Protein AF-A0A9R0P1E0-F1 (afdb_monomer_lite)

Sequence (174 aa):
MQRIEQGMGRGVRDSDDHCAVLLVGSKLAMATRDPDWKKLFSPATRAQLDLSNQVAVQLKGQGLDAVRSALTACLDRDPNWVERSRRALAEIRYLDAGTIRPEAIAIRAAFDLASAGQYSAAADEIQRAINGIEDTLLRTEGQLPAPRHPPSSPSSSKASPSRRTERCSSRWSE

Foldseek 3Di:
DVVVVVVVVVQDDDPPGFADDDQDDDVSVCLLVDPVSLVPDDLLVSLVSVVVVVLVVVCPPVDDVSVVVVRCCRVVVPVVVVVVSCVSRVPDDDDPDPPDDVLNVLQVVLVVCVVVVNNVVSLVSNLVSLVPDPPPVSSVVSDDDDDDDDDDDDDDDDDDDDDDDDDDDDDDDD

pLDDT: mean 77.01, std 20.25, range [30.83, 97.0]

Secondary structure (DSSP, 8-state):
-HHHHHHHTTS--STT--------SHHHHHHTT-HHHHTTS-HHHHHHHHHHHHHHHHTTTSHHHHHHHHHHHHHTT-HHHHHHHHHHHHT----SS----HHHHHHHHHHHHHHTT-HHHHHHHHHHHHHT---HHHHHHH-PPPP-PPPPPPP-------------------

Structure (mmCIF, N/CA/C/O backbone):
data_AF-A0A9R0P1E0-F1
#
_entry.id   AF-A0A9R0P1E0-F1
#
loop_
_atom_site.group_PDB
_atom_site.id
_atom_site.type_symbol
_atom_site.label_atom_id
_atom_site.label_alt_id
_atom_site.label_comp_id
_atom_site.label_asym_id
_atom_site.label_entity_id
_atom_site.label_seq_id
_atom_site.pdbx_PDB_ins_code
_atom_site.Cartn_x
_atom_site.Cartn_y
_atom_site.Cartn_z
_atom_site.occupancy
_atom_site.B_iso_or_equiv
_atom_site.auth_seq_id
_atom_site.auth_comp_id
_atom_site.auth_asym_id
_atom_site.auth_atom_id
_atom_site.pdbx_PDB_model_num
ATOM 1 N N . MET A 1 1 ? 8.661 4.610 -2.299 1.00 65.75 1 MET A N 1
ATOM 2 C CA . MET A 1 1 ? 7.332 3.963 -2.276 1.00 65.75 1 MET A CA 1
ATOM 3 C C . MET A 1 1 ? 7.372 2.452 -2.336 1.00 65.75 1 MET A C 1
ATOM 5 O O . MET A 1 1 ? 6.789 1.847 -1.449 1.00 65.75 1 MET A O 1
ATOM 9 N N . GLN A 1 2 ? 8.129 1.842 -3.253 1.00 75.44 2 GLN A N 1
ATOM 10 C CA . GLN A 1 2 ? 8.214 0.376 -3.363 1.00 75.44 2 GLN A CA 1
ATOM 11 C C . GLN A 1 2 ? 8.475 -0.369 -2.037 1.00 75.44 2 GLN A C 1
ATOM 13 O O . GLN A 1 2 ? 7.919 -1.435 -1.830 1.00 75.44 2 GLN A O 1
ATOM 18 N N . ARG A 1 3 ? 9.244 0.201 -1.095 1.00 82.94 3 ARG A N 1
ATOM 19 C CA . ARG A 1 3 ? 9.473 -0.407 0.232 1.00 82.94 3 ARG A CA 1
ATOM 20 C C . ARG A 1 3 ? 8.204 -0.579 1.081 1.00 82.94 3 ARG A C 1
ATOM 22 O O . ARG A 1 3 ? 8.129 -1.540 1.833 1.00 82.94 3 ARG A O 1
ATOM 29 N N . ILE A 1 4 ? 7.232 0.333 0.981 1.00 83.75 4 ILE A N 1
ATOM 30 C CA . ILE A 1 4 ? 5.971 0.240 1.736 1.00 83.75 4 ILE A CA 1
ATOM 31 C C . ILE A 1 4 ? 5.129 -0.907 1.173 1.00 83.75 4 ILE A C 1
ATOM 33 O O . ILE A 1 4 ? 4.713 -1.768 1.936 1.00 83.75 4 ILE A O 1
ATOM 37 N N . GLU A 1 5 ? 4.961 -0.982 -0.150 1.00 85.69 5 GLU A N 1
ATOM 38 C CA . GLU A 1 5 ? 4.219 -2.082 -0.790 1.00 85.69 5 GLU A CA 1
ATOM 39 C C . GLU A 1 5 ? 4.904 -3.434 -0.595 1.00 85.69 5 GLU A C 1
ATOM 41 O O . GLU A 1 5 ? 4.248 -4.423 -0.286 1.00 85.69 5 GLU A O 1
ATOM 46 N N . GLN A 1 6 ? 6.235 -3.477 -0.695 1.00 87.38 6 GLN A N 1
ATOM 47 C CA . GLN A 1 6 ? 7.004 -4.683 -0.388 1.00 87.38 6 GLN A CA 1
ATOM 48 C C . GLN A 1 6 ? 6.825 -5.107 1.071 1.00 87.38 6 GLN A C 1
ATOM 50 O O . GLN A 1 6 ? 6.722 -6.299 1.341 1.00 87.38 6 GLN A O 1
ATOM 55 N N . GLY A 1 7 ? 6.780 -4.149 2.004 1.00 86.75 7 GLY A N 1
ATOM 56 C CA . GLY A 1 7 ? 6.485 -4.404 3.412 1.00 86.75 7 GLY A CA 1
ATOM 57 C C . GLY A 1 7 ? 5.076 -4.960 3.615 1.00 86.75 7 GLY A C 1
ATOM 58 O O . GLY A 1 7 ? 4.919 -5.969 4.296 1.00 86.75 7 GLY A O 1
ATOM 59 N N . MET A 1 8 ? 4.070 -4.362 2.968 1.00 85.75 8 MET A N 1
ATOM 60 C CA . MET A 1 8 ? 2.685 -4.852 2.981 1.00 85.75 8 MET A CA 1
ATOM 61 C C . MET A 1 8 ? 2.588 -6.287 2.445 1.00 85.75 8 MET A C 1
ATOM 63 O O . MET A 1 8 ? 1.948 -7.130 3.067 1.00 85.75 8 MET A O 1
ATOM 67 N N . GLY A 1 9 ? 3.305 -6.601 1.362 1.00 83.56 9 GLY A N 1
ATOM 68 C CA . GLY A 1 9 ? 3.366 -7.944 0.777 1.00 83.56 9 GLY A CA 1
ATOM 69 C C . GLY A 1 9 ? 4.045 -9.008 1.650 1.00 83.56 9 GLY A C 1
ATOM 70 O O . GLY A 1 9 ? 4.050 -10.177 1.284 1.00 83.56 9 GLY A O 1
ATOM 71 N N . ARG A 1 10 ? 4.629 -8.647 2.803 1.00 86.06 10 ARG A N 1
ATOM 72 C CA . ARG A 1 10 ? 5.111 -9.630 3.794 1.00 86.06 10 ARG A CA 1
ATOM 73 C C . ARG A 1 10 ? 4.021 -10.100 4.756 1.00 86.06 10 ARG A C 1
ATOM 75 O O . ARG A 1 10 ? 4.218 -11.127 5.404 1.00 86.06 10 ARG A O 1
ATOM 82 N N . GLY A 1 11 ? 2.927 -9.346 4.874 1.00 82.62 11 GLY A N 1
ATOM 83 C CA . GLY A 1 11 ? 1.848 -9.605 5.829 1.00 82.62 11 GLY A CA 1
ATOM 84 C C . GLY A 1 11 ? 0.745 -10.536 5.321 1.00 82.62 11 GLY A C 1
ATOM 85 O O . GLY A 1 11 ? -0.020 -11.036 6.134 1.00 82.62 11 GLY A O 1
ATOM 86 N N . VAL A 1 12 ? 0.679 -10.789 4.011 1.00 82.00 12 VAL A N 1
ATOM 87 C CA . VAL A 1 12 ? -0.330 -11.643 3.359 1.00 82.00 12 VAL A CA 1
ATOM 88 C C . VAL A 1 12 ? 0.407 -12.695 2.534 1.00 82.00 12 VAL A C 1
ATOM 90 O O . VAL A 1 12 ? 1.244 -12.329 1.706 1.00 82.00 12 VAL A O 1
ATOM 93 N N . ARG A 1 13 ? 0.161 -13.986 2.786 1.00 81.88 13 ARG A N 1
ATOM 94 C CA . ARG A 1 13 ? 0.840 -15.107 2.106 1.00 81.88 13 ARG A CA 1
ATOM 95 C C . ARG A 1 13 ? -0.118 -15.980 1.303 1.00 81.88 13 ARG A C 1
ATOM 97 O O . ARG A 1 13 ? 0.326 -16.590 0.336 1.00 81.88 13 ARG A O 1
ATOM 104 N N . ASP A 1 14 ? -1.390 -15.997 1.677 1.00 81.69 14 ASP A N 1
ATOM 105 C CA . ASP A 1 14 ? -2.471 -16.681 0.972 1.00 81.69 14 ASP A CA 1
ATOM 106 C C . ASP A 1 14 ? -3.681 -15.754 0.752 1.00 81.69 14 ASP A C 1
ATOM 108 O O . ASP A 1 14 ? -3.772 -14.677 1.343 1.00 81.69 14 ASP A O 1
ATOM 112 N N . SER A 1 15 ? -4.627 -16.151 -0.103 1.00 75.25 15 SER A N 1
ATOM 113 C CA . SER A 1 15 ? -5.819 -15.355 -0.426 1.00 75.25 15 SER A CA 1
ATOM 114 C C . SER A 1 15 ? -6.759 -15.132 0.759 1.00 75.25 15 SER A C 1
ATOM 116 O O . SER A 1 15 ? -7.536 -14.177 0.744 1.00 75.25 15 SER A O 1
ATOM 118 N N . ASP A 1 16 ? -6.690 -16.001 1.769 1.00 82.19 16 ASP A N 1
ATOM 119 C CA . ASP A 1 16 ? -7.462 -15.884 3.008 1.00 82.19 16 ASP A CA 1
ATOM 120 C C . ASP A 1 16 ? -6.700 -15.188 4.143 1.00 82.19 16 ASP A C 1
ATOM 122 O O . ASP A 1 16 ? -7.297 -14.913 5.187 1.00 82.19 16 ASP A O 1
ATOM 126 N N . ASP A 1 17 ? -5.420 -14.856 3.942 1.00 87.12 17 ASP A N 1
ATOM 127 C CA . ASP A 1 17 ? -4.640 -14.124 4.933 1.00 87.12 17 ASP A CA 1
ATOM 128 C C . ASP A 1 17 ? -5.033 -12.645 4.967 1.00 87.12 17 ASP A C 1
ATOM 130 O O . ASP A 1 17 ? -5.211 -11.972 3.947 1.00 87.12 17 ASP A O 1
ATOM 134 N N . HIS A 1 18 ? -5.068 -12.091 6.173 1.00 89.44 18 HIS A N 1
ATOM 135 C CA . HIS A 1 18 ? -5.288 -10.673 6.410 1.00 89.44 18 HIS A CA 1
ATOM 136 C C . HIS A 1 18 ? -4.327 -10.165 7.478 1.00 89.44 18 HIS A C 1
ATOM 138 O O . HIS A 1 18 ? -3.969 -10.858 8.429 1.00 89.44 18 HIS A O 1
ATOM 144 N N . CYS A 1 19 ? -3.898 -8.917 7.324 1.00 91.38 19 CYS A N 1
ATOM 145 C CA . CYS A 1 19 ? -3.016 -8.266 8.279 1.00 91.38 19 CYS A CA 1
ATOM 146 C C . CYS A 1 19 ? -3.396 -6.795 8.429 1.00 91.38 19 CYS A C 1
ATOM 148 O O . CYS A 1 19 ? -3.926 -6.173 7.506 1.00 91.38 19 CYS A O 1
ATOM 150 N N . ALA A 1 20 ? -3.089 -6.225 9.591 1.00 91.12 20 ALA A N 1
ATOM 151 C CA . ALA A 1 20 ? -3.151 -4.790 9.801 1.00 91.12 20 ALA A CA 1
ATOM 152 C C . ALA A 1 20 ? -1.735 -4.206 9.759 1.00 91.12 20 ALA A C 1
ATOM 154 O O . ALA A 1 20 ? -0.839 -4.672 10.462 1.00 91.12 20 ALA A O 1
ATOM 155 N N . VAL A 1 21 ? -1.538 -3.164 8.951 1.00 89.88 21 VAL A N 1
ATOM 156 C CA . VAL A 1 21 ? -0.257 -2.457 8.836 1.00 89.88 21 VAL A CA 1
ATOM 157 C C . VAL A 1 21 ? -0.392 -1.083 9.473 1.00 89.88 21 VAL A C 1
ATOM 159 O O . VAL A 1 21 ? -1.203 -0.265 9.043 1.00 89.88 21 VAL A O 1
ATOM 162 N N . LEU A 1 22 ? 0.426 -0.814 10.491 1.00 90.00 22 LEU A N 1
ATOM 163 C CA . LEU A 1 22 ? 0.447 0.477 11.170 1.00 90.00 22 LEU A CA 1
ATOM 164 C C . LEU A 1 22 ? 1.606 1.330 10.647 1.00 90.00 22 LEU A C 1
ATOM 166 O O . LEU A 1 22 ? 2.777 1.018 10.861 1.00 90.00 22 LEU A O 1
ATOM 170 N N . LEU A 1 23 ? 1.280 2.426 9.966 1.00 88.12 23 LEU A N 1
ATOM 171 C CA . LEU A 1 23 ? 2.266 3.393 9.486 1.00 88.12 23 LEU A CA 1
ATOM 172 C C . LEU A 1 23 ? 2.449 4.491 10.536 1.00 88.12 23 LEU A C 1
ATOM 174 O O . LEU A 1 23 ? 1.637 5.408 10.643 1.00 88.12 23 LEU A O 1
ATOM 178 N N . VAL A 1 24 ? 3.516 4.388 11.330 1.00 87.06 24 VAL A N 1
ATOM 179 C CA . VAL A 1 24 ? 3.790 5.308 12.443 1.00 87.06 24 VAL A CA 1
ATOM 180 C C . VAL A 1 24 ? 4.940 6.247 12.091 1.00 87.06 24 VAL A C 1
ATOM 182 O O . VAL A 1 24 ? 6.017 5.811 11.694 1.00 87.06 24 VAL A O 1
ATOM 185 N N . GLY A 1 25 ? 4.719 7.550 12.267 1.00 86.00 25 GLY A N 1
ATOM 186 C CA . GLY A 1 25 ? 5.723 8.594 12.053 1.00 86.00 25 GLY A CA 1
ATOM 187 C C . GLY A 1 25 ? 5.291 9.640 11.026 1.00 86.00 25 GLY A C 1
ATOM 188 O O . GLY A 1 25 ? 4.611 9.342 10.045 1.00 86.00 25 GLY A O 1
ATOM 189 N N . SER A 1 26 ? 5.713 10.887 11.244 1.00 83.12 26 SER A N 1
ATOM 190 C CA . SER A 1 26 ? 5.288 12.051 10.451 1.00 83.12 26 SER A CA 1
ATOM 191 C C . SER A 1 26 ? 5.620 11.921 8.962 1.00 83.12 26 SER A C 1
ATOM 193 O O . SER A 1 26 ? 4.766 12.181 8.120 1.00 83.12 26 SER A O 1
ATOM 195 N N . LYS A 1 27 ? 6.825 11.444 8.628 1.00 83.62 27 LYS A N 1
ATOM 196 C CA . LYS A 1 27 ? 7.261 11.248 7.234 1.00 83.62 27 LYS A CA 1
ATOM 197 C C . LYS A 1 27 ? 6.398 10.225 6.487 1.00 83.62 27 LYS A C 1
ATOM 199 O O . LYS A 1 27 ? 6.021 10.468 5.346 1.00 83.62 27 LYS A O 1
ATOM 204 N N . LEU A 1 28 ? 6.063 9.104 7.130 1.00 81.31 28 LEU A N 1
ATOM 205 C CA . LEU A 1 28 ? 5.219 8.062 6.533 1.00 81.31 28 LEU A CA 1
ATOM 206 C C . LEU A 1 28 ? 3.774 8.543 6.379 1.00 81.31 28 LEU A C 1
ATOM 208 O O . LEU A 1 28 ? 3.182 8.369 5.318 1.00 81.31 28 LEU A O 1
ATOM 212 N N . ALA A 1 29 ? 3.241 9.220 7.398 1.00 78.62 29 ALA A N 1
ATOM 213 C CA . ALA A 1 29 ? 1.901 9.791 7.345 1.00 78.62 29 ALA A CA 1
ATOM 214 C C . ALA A 1 29 ? 1.759 10.819 6.208 1.00 78.62 29 ALA A C 1
ATOM 216 O O . ALA A 1 29 ? 0.777 10.786 5.465 1.00 78.62 29 ALA A O 1
ATOM 217 N N . MET A 1 30 ? 2.756 11.691 6.021 1.00 78.19 30 MET A N 1
ATOM 218 C CA . MET A 1 30 ? 2.780 12.639 4.901 1.00 78.19 30 MET A CA 1
ATOM 219 C C . MET A 1 30 ? 2.835 11.926 3.549 1.00 78.19 30 MET A C 1
ATOM 221 O O . MET A 1 30 ? 2.027 12.228 2.674 1.00 78.19 30 MET A O 1
ATOM 225 N N . ALA A 1 31 ? 3.710 10.929 3.405 1.00 76.56 31 ALA A N 1
ATOM 226 C CA . ALA A 1 31 ? 3.862 10.158 2.172 1.00 76.56 31 ALA A CA 1
ATOM 227 C C . ALA A 1 31 ? 2.559 9.458 1.730 1.00 76.56 31 ALA A C 1
ATOM 229 O O . ALA A 1 31 ? 2.326 9.272 0.540 1.00 76.56 31 ALA A O 1
ATOM 230 N N . THR A 1 32 ? 1.688 9.094 2.677 1.00 77.94 32 THR A N 1
ATOM 231 C CA . THR A 1 32 ? 0.371 8.502 2.376 1.00 77.94 32 THR A CA 1
ATOM 232 C C . THR A 1 32 ? -0.733 9.511 2.062 1.00 77.94 32 THR A C 1
ATOM 234 O O . THR A 1 32 ? -1.805 9.113 1.609 1.00 77.94 32 THR A O 1
ATOM 237 N N . ARG A 1 33 ? -0.511 10.808 2.300 1.00 76.25 33 ARG A N 1
ATOM 238 C CA . ARG A 1 33 ? -1.505 11.872 2.071 1.00 76.25 33 ARG A CA 1
ATOM 239 C C . ARG A 1 33 ? -1.175 12.773 0.896 1.00 76.25 33 ARG A C 1
ATOM 241 O O . ARG A 1 33 ? -2.097 13.331 0.308 1.00 76.25 33 ARG A O 1
ATOM 248 N N . ASP A 1 34 ? 0.101 12.910 0.572 1.00 83.88 34 ASP A N 1
ATOM 249 C CA . ASP A 1 34 ? 0.546 13.734 -0.538 1.00 83.88 34 ASP A CA 1
ATOM 250 C C . ASP A 1 34 ? 0.078 13.129 -1.886 1.00 83.88 34 ASP A C 1
ATOM 252 O O . ASP A 1 34 ? 0.350 11.952 -2.156 1.00 83.88 34 ASP A O 1
ATOM 256 N N . PRO A 1 35 ? -0.653 13.891 -2.725 1.00 82.56 35 PRO A N 1
ATOM 257 C CA . PRO A 1 35 ? -1.177 13.408 -4.000 1.00 82.56 35 PRO A CA 1
ATOM 258 C C . PRO A 1 35 ? -0.104 12.917 -4.972 1.00 82.56 35 PRO A C 1
ATOM 260 O O . PRO A 1 35 ? -0.347 11.957 -5.704 1.00 82.56 35 PRO A O 1
ATOM 263 N N . ASP A 1 36 ? 1.071 13.545 -4.991 1.00 84.06 36 ASP A N 1
ATOM 264 C CA . ASP A 1 36 ? 2.136 13.190 -5.929 1.00 84.06 36 ASP A CA 1
ATOM 265 C C . ASP A 1 36 ? 2.799 11.880 -5.524 1.00 84.06 36 ASP A C 1
ATOM 267 O O . ASP A 1 36 ? 3.044 11.004 -6.353 1.00 84.06 36 ASP A O 1
ATOM 271 N N . TRP A 1 37 ? 2.959 11.681 -4.221 1.00 82.88 37 TRP A N 1
ATOM 272 C CA . TRP A 1 37 ? 3.428 10.424 -3.659 1.00 82.88 37 TRP A CA 1
ATOM 273 C C . TRP A 1 37 ? 2.401 9.299 -3.793 1.00 82.88 37 TRP A C 1
ATOM 275 O O . TRP A 1 37 ? 2.772 8.155 -4.065 1.00 82.88 37 TRP A O 1
ATOM 285 N N . LYS A 1 38 ? 1.107 9.611 -3.660 1.00 83.62 38 LYS A N 1
ATOM 286 C CA . LYS A 1 38 ? 0.023 8.640 -3.841 1.00 83.62 38 LYS A CA 1
ATOM 287 C C . LYS A 1 38 ? 0.012 8.021 -5.234 1.00 83.62 38 LYS A C 1
ATOM 289 O O . LYS A 1 38 ? -0.202 6.817 -5.343 1.00 83.62 38 LYS A O 1
ATOM 294 N N . LYS A 1 39 ? 0.287 8.804 -6.284 1.00 84.81 39 LYS A N 1
ATOM 295 C CA . LYS A 1 39 ? 0.341 8.324 -7.682 1.00 84.81 39 LYS A CA 1
ATOM 296 C C . LYS A 1 39 ? 1.383 7.218 -7.901 1.00 84.81 39 LYS A C 1
ATOM 298 O O . LYS A 1 39 ? 1.224 6.426 -8.824 1.00 84.81 39 LYS A O 1
ATOM 303 N N . LEU A 1 40 ? 2.405 7.137 -7.046 1.00 85.56 40 LEU A N 1
ATOM 304 C CA . LEU A 1 40 ? 3.495 6.161 -7.147 1.00 85.56 40 LEU A CA 1
ATOM 305 C C . LEU A 1 40 ? 3.146 4.767 -6.603 1.00 85.56 40 LEU A C 1
ATOM 307 O O . LEU A 1 40 ? 3.911 3.829 -6.818 1.00 85.56 40 LEU A O 1
ATOM 311 N N . PHE A 1 41 ? 2.044 4.623 -5.864 1.00 87.50 41 PHE A N 1
ATOM 312 C CA . PHE A 1 41 ? 1.567 3.323 -5.386 1.00 87.50 41 PHE A CA 1
ATOM 313 C C . PHE A 1 41 ? 0.751 2.604 -6.455 1.00 87.50 41 PHE A C 1
ATOM 315 O O . PHE A 1 41 ? 0.150 3.251 -7.313 1.00 87.50 41 PHE A O 1
ATOM 322 N N . SER A 1 42 ? 0.656 1.278 -6.371 1.00 87.38 42 SER A N 1
ATOM 323 C CA . SER A 1 42 ? -0.260 0.500 -7.204 1.00 87.38 42 SER A CA 1
ATOM 324 C C . SER A 1 42 ? -1.724 0.928 -6.998 1.00 87.38 42 SER A C 1
ATOM 326 O O . SER A 1 42 ? -2.080 1.436 -5.928 1.00 87.38 42 SER A O 1
ATOM 328 N N . PRO A 1 43 ? -2.607 0.716 -7.994 1.00 88.81 43 PRO A N 1
ATOM 329 C CA . PRO A 1 43 ? -4.033 1.015 -7.860 1.00 88.81 43 PRO A CA 1
ATOM 330 C C . PRO A 1 43 ? -4.671 0.412 -6.600 1.00 88.81 43 PRO A C 1
ATOM 332 O O . PRO A 1 43 ? -5.382 1.119 -5.887 1.00 88.81 43 PRO A O 1
ATOM 335 N N . ALA A 1 44 ? -4.341 -0.848 -6.290 1.00 88.44 44 ALA A N 1
ATOM 336 C CA . ALA A 1 44 ? -4.771 -1.556 -5.084 1.00 88.44 44 ALA A CA 1
ATOM 337 C C . ALA A 1 44 ? -4.356 -0.835 -3.801 1.00 88.44 44 ALA A C 1
ATOM 339 O O . ALA A 1 44 ? -5.204 -0.472 -2.985 1.00 88.44 44 ALA A O 1
ATOM 340 N N . THR A 1 45 ? -3.059 -0.567 -3.646 1.00 89.31 45 THR A N 1
ATOM 341 C CA . THR A 1 45 ? -2.535 0.102 -2.453 1.00 89.31 45 THR A CA 1
ATOM 342 C C . THR A 1 45 ? -3.127 1.500 -2.287 1.00 89.31 45 THR A C 1
ATOM 344 O O . THR A 1 45 ? -3.441 1.894 -1.167 1.00 89.31 45 THR A O 1
ATOM 347 N N . ARG A 1 46 ? -3.341 2.253 -3.377 1.00 90.44 46 ARG A N 1
ATOM 348 C CA . ARG A 1 46 ? -3.986 3.577 -3.304 1.00 90.44 46 ARG A CA 1
ATOM 349 C C . ARG A 1 46 ? -5.386 3.492 -2.702 1.00 90.44 46 ARG A C 1
ATOM 351 O O . ARG A 1 46 ? -5.667 4.211 -1.748 1.00 90.44 46 ARG A O 1
ATOM 358 N N . ALA A 1 47 ? -6.219 2.578 -3.196 1.00 91.00 47 ALA A N 1
ATOM 359 C CA . ALA A 1 47 ? -7.570 2.385 -2.674 1.00 91.00 47 ALA A CA 1
ATOM 360 C C . ALA A 1 47 ? -7.571 1.951 -1.197 1.00 91.00 47 ALA A C 1
ATOM 362 O O . ALA A 1 47 ? -8.368 2.447 -0.400 1.00 91.00 47 ALA A O 1
ATOM 363 N N . GLN A 1 48 ? -6.637 1.078 -0.802 1.00 90.50 48 GLN A N 1
ATOM 364 C CA . GLN A 1 48 ? -6.474 0.673 0.599 1.00 90.50 48 GLN A CA 1
ATOM 365 C C . GLN A 1 48 ? -6.052 1.846 1.495 1.00 90.50 48 GLN A C 1
ATOM 367 O O . GLN A 1 48 ? -6.591 2.007 2.593 1.00 90.50 48 GLN A O 1
ATOM 372 N N . LEU A 1 49 ? -5.123 2.691 1.036 1.00 90.88 49 LEU A N 1
ATOM 373 C CA . LEU A 1 49 ? -4.702 3.899 1.752 1.00 90.88 49 LEU A CA 1
ATOM 374 C C . LEU A 1 49 ? -5.843 4.916 1.865 1.00 90.88 49 LEU A C 1
ATOM 376 O O . LEU A 1 49 ? -5.990 5.549 2.910 1.00 90.88 49 LEU A O 1
ATOM 380 N N . ASP A 1 50 ? -6.670 5.057 0.829 1.00 91.19 50 ASP A N 1
ATOM 381 C CA . ASP A 1 50 ? -7.849 5.925 0.846 1.00 91.19 50 ASP A CA 1
ATOM 382 C C . ASP A 1 50 ? -8.879 5.466 1.877 1.00 91.19 50 ASP A C 1
ATOM 384 O O . ASP A 1 50 ? -9.299 6.266 2.719 1.00 91.19 50 ASP A O 1
ATOM 388 N N . LEU A 1 51 ? -9.226 4.176 1.875 1.00 92.19 51 LEU A N 1
ATOM 389 C CA . LEU A 1 51 ? -10.111 3.590 2.882 1.00 92.19 51 LEU A CA 1
ATOM 390 C C . LEU A 1 51 ? -9.533 3.759 4.296 1.00 92.19 51 LEU A C 1
ATOM 392 O O . LEU A 1 51 ? -10.234 4.198 5.208 1.00 92.19 51 LEU A O 1
ATOM 396 N N . SER A 1 52 ? -8.238 3.487 4.466 1.00 90.62 52 SER A N 1
ATOM 397 C CA . SER A 1 52 ? -7.537 3.641 5.746 1.00 90.62 52 SER A CA 1
ATOM 398 C C . SER A 1 52 ? -7.554 5.088 6.239 1.00 90.62 52 SER A C 1
ATOM 400 O O . SER A 1 52 ? -7.763 5.337 7.424 1.00 90.62 52 SER A O 1
ATOM 402 N N . ASN A 1 53 ? -7.387 6.068 5.346 1.00 90.31 53 ASN A N 1
ATOM 403 C CA . ASN A 1 53 ? -7.427 7.479 5.716 1.00 90.31 53 ASN A CA 1
ATOM 404 C C . ASN A 1 53 ? -8.846 7.930 6.102 1.00 90.31 53 ASN A C 1
ATOM 406 O O . ASN A 1 53 ? -8.982 8.731 7.025 1.00 90.31 53 ASN A O 1
ATOM 410 N N . GLN A 1 54 ? -9.897 7.394 5.468 1.00 91.50 54 GLN A N 1
ATOM 411 C CA . GLN A 1 54 ? -11.282 7.639 5.898 1.00 91.50 54 GLN A CA 1
ATOM 412 C C . GLN A 1 54 ? -11.509 7.155 7.335 1.00 91.50 54 GLN A C 1
ATOM 414 O O . GLN A 1 54 ? -12.077 7.886 8.146 1.00 91.50 54 GLN A O 1
ATOM 419 N N . VAL A 1 55 ? -11.021 5.957 7.671 1.00 91.50 55 VAL A N 1
ATOM 420 C CA . VAL A 1 55 ? -11.084 5.423 9.040 1.00 91.50 55 VAL A CA 1
ATOM 421 C C . VAL A 1 55 ? -10.249 6.281 9.993 1.00 91.50 55 VAL A C 1
ATOM 423 O O . VAL A 1 55 ? -10.746 6.713 11.027 1.00 91.50 55 VAL A O 1
ATOM 426 N N . ALA A 1 56 ? -9.013 6.629 9.631 1.00 90.06 56 ALA A N 1
ATOM 427 C CA . ALA A 1 56 ? -8.139 7.447 10.473 1.00 90.06 56 ALA A CA 1
ATOM 428 C C . ALA A 1 56 ? -8.729 8.832 10.801 1.00 90.06 56 ALA A C 1
ATOM 430 O O . ALA A 1 56 ? -8.505 9.352 11.894 1.00 90.06 56 ALA A O 1
ATOM 431 N N . VAL A 1 57 ? -9.490 9.434 9.878 1.00 90.88 57 VAL A N 1
ATOM 432 C CA . VAL A 1 57 ? -10.220 10.688 10.129 1.00 90.88 57 VAL A CA 1
ATOM 433 C C . VAL A 1 57 ? -11.311 10.494 11.185 1.00 90.88 57 VAL A C 1
ATOM 435 O O . VAL A 1 57 ? -11.440 11.345 12.062 1.00 90.88 57 VAL A O 1
ATOM 438 N N . GLN A 1 58 ? -12.044 9.378 11.150 1.00 91.38 58 GLN A N 1
ATOM 439 C CA . GLN A 1 58 ? -13.083 9.056 12.139 1.00 91.38 58 GLN A CA 1
ATOM 440 C C . GLN A 1 58 ? -12.498 8.803 13.536 1.00 91.38 58 GLN A C 1
ATOM 442 O O . GLN A 1 58 ? -13.096 9.193 14.533 1.00 91.38 58 GLN A O 1
ATOM 447 N N . LEU A 1 59 ? -11.305 8.207 13.609 1.00 92.75 59 LEU A N 1
ATOM 448 C CA . LEU A 1 59 ? -10.623 7.899 14.871 1.00 92.75 59 LEU A CA 1
ATOM 449 C C . LEU A 1 59 ? -9.906 9.111 15.496 1.00 92.75 59 LEU A C 1
ATOM 451 O O . LEU A 1 59 ? -9.396 9.026 16.618 1.00 92.75 59 LEU A O 1
ATOM 455 N N . LYS A 1 60 ? -9.811 10.247 14.790 1.00 90.50 60 LYS A N 1
ATOM 456 C CA . LYS A 1 60 ? -9.038 11.409 15.247 1.00 90.50 60 LYS A CA 1
ATOM 457 C C . LYS A 1 60 ? -9.583 11.936 16.580 1.00 90.50 60 LYS A C 1
ATOM 459 O O . LYS A 1 60 ? -10.726 12.364 16.667 1.00 90.50 60 LYS A O 1
ATOM 464 N N . GLY A 1 61 ? -8.730 11.955 17.605 1.00 91.12 61 GLY A N 1
ATOM 465 C CA . GLY A 1 61 ? -9.087 12.437 18.945 1.00 91.12 61 GLY A CA 1
ATOM 466 C C . GLY A 1 61 ? -9.811 11.415 19.828 1.00 91.12 61 GLY A C 1
ATOM 467 O O . GLY A 1 61 ? -10.090 11.730 20.977 1.00 91.12 61 GLY A O 1
ATOM 468 N N . GLN A 1 62 ? -10.059 10.194 19.342 1.00 92.56 62 GLN A N 1
ATOM 469 C CA . GLN A 1 62 ? -10.743 9.139 20.105 1.00 92.56 62 GLN A CA 1
ATOM 470 C C . GLN A 1 62 ? -9.801 8.267 20.959 1.00 92.56 62 GLN A C 1
ATOM 472 O O . GLN A 1 62 ? -10.239 7.332 21.623 1.00 92.56 62 GLN A O 1
ATOM 477 N N . GLY A 1 63 ? -8.499 8.569 20.960 1.00 93.00 63 GLY A N 1
ATOM 478 C CA . GLY A 1 63 ? -7.506 7.851 21.760 1.00 93.00 63 GLY A CA 1
ATOM 479 C C . GLY A 1 63 ? -7.120 6.476 21.202 1.00 93.00 63 GLY A C 1
ATOM 480 O O . GLY A 1 63 ? -7.431 6.120 20.065 1.00 93.00 63 GLY A O 1
ATOM 481 N N . LEU A 1 64 ? -6.373 5.713 22.006 1.00 93.31 64 LEU A N 1
ATOM 482 C CA . LEU A 1 64 ? -5.774 4.442 21.585 1.00 93.31 64 LEU A CA 1
ATOM 483 C C . LEU A 1 64 ? -6.798 3.302 21.474 1.00 93.31 64 LEU A C 1
ATOM 485 O O . LEU A 1 64 ? -6.634 2.423 20.631 1.00 93.31 64 LEU A O 1
ATOM 489 N N . ASP A 1 65 ? -7.864 3.321 22.273 1.00 95.75 65 ASP A N 1
ATOM 490 C CA . ASP A 1 65 ? -8.882 2.261 22.263 1.00 95.75 65 ASP A CA 1
ATOM 491 C C . ASP A 1 65 ? -9.674 2.224 20.954 1.00 95.75 65 ASP A C 1
ATOM 493 O O . ASP A 1 65 ? -10.014 1.150 20.454 1.00 95.75 65 ASP A O 1
ATOM 497 N N . ALA A 1 66 ? -9.886 3.383 20.333 1.00 94.56 66 ALA A N 1
ATOM 498 C CA . ALA A 1 66 ? -10.496 3.470 19.012 1.00 94.56 66 ALA A CA 1
ATOM 499 C C . ALA A 1 66 ? -9.589 2.842 17.935 1.00 94.56 66 ALA A C 1
ATOM 501 O O . ALA A 1 66 ? -10.058 2.102 17.069 1.00 94.56 66 ALA A O 1
ATOM 502 N N . VAL A 1 67 ? -8.270 3.054 18.031 1.00 93.56 67 VAL A N 1
ATOM 503 C CA . VAL A 1 67 ? -7.283 2.395 17.156 1.00 93.56 67 VAL A CA 1
ATOM 504 C C . VAL A 1 67 ? -7.281 0.886 17.387 1.00 93.56 67 VAL A C 1
ATOM 506 O O . VAL A 1 67 ? -7.305 0.127 16.420 1.00 93.56 67 VAL A O 1
ATOM 509 N N . ARG A 1 68 ? -7.303 0.438 18.650 1.00 95.31 68 ARG A N 1
ATOM 510 C CA . ARG A 1 68 ? -7.407 -0.986 18.995 1.00 95.31 68 ARG A CA 1
ATOM 511 C C . ARG A 1 68 ? -8.661 -1.607 18.388 1.00 95.31 68 ARG A C 1
ATOM 513 O O . ARG A 1 68 ? -8.555 -2.653 17.768 1.00 95.31 68 ARG A O 1
ATOM 520 N N . SER A 1 69 ? -9.803 -0.937 18.498 1.00 94.81 69 SER A N 1
ATOM 521 C CA . SER A 1 69 ? -11.075 -1.413 17.947 1.00 94.81 69 SER A CA 1
ATOM 522 C C . SER A 1 69 ? -11.019 -1.567 16.424 1.00 94.81 69 SER A C 1
ATOM 524 O O . SER A 1 69 ? -11.466 -2.577 15.890 1.00 94.81 69 SER A O 1
ATOM 526 N N . ALA A 1 70 ? -10.405 -0.611 15.719 1.00 93.75 70 ALA A N 1
ATOM 527 C CA . ALA A 1 70 ? -10.204 -0.711 14.273 1.00 93.75 70 ALA A CA 1
ATOM 528 C C . ALA A 1 70 ? -9.259 -1.864 13.886 1.00 93.75 70 ALA A C 1
ATOM 530 O O . ALA A 1 70 ? -9.510 -2.567 12.906 1.00 93.75 70 ALA A O 1
ATOM 531 N N . LEU A 1 71 ? -8.192 -2.086 14.662 1.00 94.94 71 LEU A N 1
ATOM 532 C CA . LEU A 1 71 ? -7.292 -3.225 14.466 1.00 94.94 71 LEU A CA 1
ATOM 533 C C . LEU A 1 71 ? -8.018 -4.552 14.696 1.00 94.94 71 LEU A C 1
ATOM 535 O O . LEU A 1 71 ? -7.899 -5.446 13.865 1.00 94.94 71 LEU A O 1
ATOM 539 N N . THR A 1 72 ? -8.799 -4.663 15.770 1.00 95.50 72 THR A N 1
ATOM 540 C CA . THR A 1 72 ? -9.610 -5.846 16.077 1.00 95.50 72 THR A CA 1
ATOM 541 C C . THR A 1 72 ? -10.612 -6.131 14.964 1.00 95.50 72 THR A C 1
ATOM 543 O O . THR A 1 72 ? -10.644 -7.246 14.469 1.00 95.50 72 THR A O 1
ATOM 546 N N . ALA A 1 73 ? -11.345 -5.128 14.469 1.00 94.06 73 ALA A N 1
ATOM 547 C CA . ALA A 1 73 ? -12.275 -5.319 13.351 1.00 94.06 73 ALA A CA 1
ATOM 548 C C . ALA A 1 73 ? -11.583 -5.871 12.089 1.00 94.06 73 ALA A C 1
ATOM 550 O O . ALA A 1 73 ? -12.141 -6.710 11.382 1.00 94.06 73 ALA A O 1
ATOM 551 N N . CYS A 1 74 ? -10.348 -5.434 11.820 1.00 92.94 74 CYS A N 1
ATOM 552 C CA . CYS A 1 74 ? -9.549 -5.956 10.716 1.00 92.94 74 CYS A CA 1
ATOM 553 C C . CYS A 1 74 ? -9.086 -7.401 10.960 1.00 92.94 74 CYS A C 1
ATOM 555 O O . CYS A 1 74 ? -9.248 -8.251 10.085 1.00 92.94 74 CYS A O 1
ATOM 557 N N . LEU A 1 75 ? -8.530 -7.679 12.142 1.00 93.19 75 LEU A N 1
ATOM 558 C CA . LEU A 1 75 ? -7.934 -8.972 12.494 1.00 93.19 75 LEU A CA 1
ATOM 559 C C . LEU A 1 75 ? -8.970 -10.071 12.773 1.00 93.19 75 LEU A C 1
ATOM 561 O O . LEU A 1 75 ? -8.703 -11.231 12.476 1.00 93.19 75 LEU A O 1
ATOM 565 N N . ASP A 1 76 ? -10.158 -9.717 13.250 1.00 95.31 76 ASP A N 1
ATOM 566 C CA . ASP A 1 76 ? -11.254 -10.661 13.507 1.00 95.31 76 ASP A CA 1
ATOM 567 C C . ASP A 1 76 ? -12.173 -10.831 12.287 1.00 95.31 76 ASP A C 1
ATOM 569 O O . ASP A 1 76 ? -13.169 -11.549 12.344 1.00 95.31 76 ASP A O 1
ATOM 573 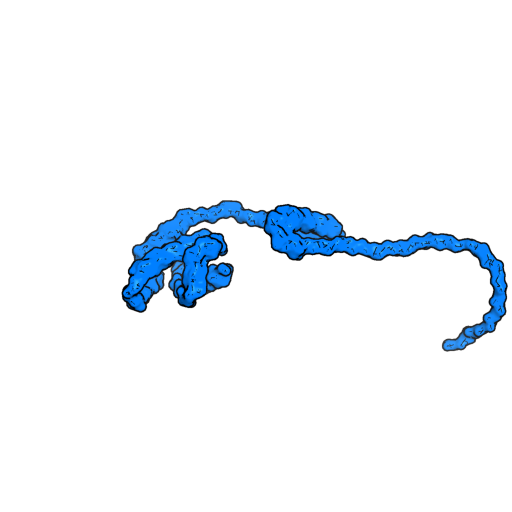N N . ARG A 1 77 ? -11.834 -10.183 11.162 1.00 92.38 77 ARG A N 1
ATOM 574 C CA . ARG A 1 77 ? -12.618 -10.184 9.918 1.00 92.38 77 ARG A CA 1
ATOM 575 C C . ARG A 1 77 ? -14.073 -9.767 10.142 1.00 92.38 77 ARG A C 1
ATOM 577 O O . ARG A 1 77 ? -14.987 -10.424 9.642 1.00 92.38 77 ARG A O 1
ATOM 584 N N . ASP A 1 78 ? -14.282 -8.655 10.848 1.00 95.44 78 ASP A N 1
ATOM 585 C CA . ASP A 1 78 ? -15.620 -8.092 11.030 1.00 95.44 78 ASP A CA 1
ATOM 586 C C . ASP A 1 78 ? -16.348 -8.006 9.668 1.00 95.44 78 ASP A C 1
ATOM 588 O O . ASP A 1 78 ? -15.778 -7.480 8.702 1.00 95.44 78 ASP A O 1
ATOM 592 N N . PRO A 1 79 ? -17.586 -8.524 9.541 1.00 94.81 79 PRO A N 1
ATOM 593 C CA . PRO A 1 79 ? -18.273 -8.585 8.254 1.00 94.81 79 PRO A CA 1
ATOM 594 C C . PRO A 1 79 ? -18.428 -7.220 7.577 1.00 94.81 79 PRO A C 1
ATOM 596 O O . PRO A 1 79 ? -18.284 -7.124 6.356 1.00 94.81 79 PRO A O 1
ATOM 599 N N . ASN A 1 80 ? -18.654 -6.155 8.354 1.00 93.00 80 ASN A N 1
ATOM 600 C CA . ASN A 1 80 ? -18.781 -4.803 7.813 1.00 93.00 80 ASN A CA 1
ATOM 601 C C . ASN A 1 80 ? -17.428 -4.295 7.304 1.00 93.00 80 ASN A C 1
ATOM 603 O O . ASN A 1 80 ? -17.359 -3.652 6.252 1.00 93.00 80 ASN A O 1
ATOM 607 N N . TRP A 1 81 ? -16.339 -4.605 8.016 1.00 92.56 81 TRP A N 1
ATOM 608 C CA . TRP A 1 81 ? -14.982 -4.307 7.560 1.00 92.56 81 TRP A CA 1
ATOM 609 C C . TRP A 1 81 ? -14.640 -5.037 6.257 1.00 92.56 81 TRP A C 1
ATOM 611 O O . TRP A 1 81 ? -14.161 -4.408 5.308 1.00 92.56 81 TRP A O 1
ATOM 621 N N . VAL A 1 82 ? -14.910 -6.343 6.185 1.00 92.75 82 VAL A N 1
ATOM 622 C CA . VAL A 1 82 ? -14.627 -7.168 5.001 1.00 92.75 82 VAL A CA 1
ATOM 623 C C . VAL A 1 82 ? -15.420 -6.674 3.796 1.00 92.75 82 VAL A C 1
ATOM 625 O O . VAL A 1 82 ? -14.854 -6.489 2.717 1.00 92.75 82 VAL A O 1
ATOM 628 N N . GLU A 1 83 ? -16.716 -6.417 3.970 1.00 93.38 83 GLU A N 1
ATOM 629 C CA . GLU A 1 83 ? -17.585 -5.948 2.893 1.00 93.38 83 GLU A CA 1
ATOM 630 C C . GLU A 1 83 ? -17.132 -4.578 2.370 1.00 93.38 83 GLU A C 1
ATOM 632 O O . GLU A 1 83 ? -16.982 -4.382 1.159 1.00 93.38 83 GLU A O 1
ATOM 637 N N . ARG A 1 84 ? -16.843 -3.635 3.273 1.00 91.88 84 ARG A N 1
ATOM 638 C CA . ARG A 1 84 ? -16.380 -2.294 2.900 1.00 91.88 84 ARG A CA 1
ATOM 639 C C . ARG A 1 84 ? -15.013 -2.325 2.216 1.00 91.88 84 ARG A C 1
ATOM 641 O O . ARG A 1 84 ? -14.825 -1.635 1.215 1.00 91.88 84 ARG A O 1
ATOM 648 N N . SER A 1 85 ? -14.093 -3.154 2.707 1.00 90.56 85 SER A N 1
ATOM 649 C CA . SER A 1 85 ? -12.767 -3.342 2.107 1.00 90.56 85 SER A CA 1
ATOM 650 C C . SER A 1 85 ? -12.858 -3.959 0.715 1.00 90.56 85 SER A C 1
ATOM 652 O O . SER A 1 85 ? -12.213 -3.481 -0.216 1.00 90.56 85 SER A O 1
ATOM 654 N N . ARG A 1 86 ? -13.718 -4.969 0.534 1.00 90.56 86 ARG A N 1
ATOM 655 C CA . ARG A 1 86 ? -13.954 -5.590 -0.775 1.00 90.56 86 ARG A CA 1
ATOM 656 C C . ARG A 1 86 ? -14.548 -4.592 -1.766 1.00 90.56 86 ARG A C 1
ATOM 658 O O . ARG A 1 86 ? -14.063 -4.514 -2.889 1.00 90.56 86 ARG A O 1
ATOM 665 N N . ARG A 1 87 ? -15.544 -3.796 -1.357 1.00 91.69 87 ARG A N 1
ATOM 666 C CA . ARG A 1 87 ? -16.122 -2.740 -2.211 1.00 91.69 87 ARG A CA 1
ATOM 667 C C . ARG A 1 87 ? -15.074 -1.722 -2.654 1.00 91.69 87 ARG A C 1
ATOM 669 O O . ARG A 1 87 ? -15.051 -1.362 -3.823 1.00 91.69 87 ARG A O 1
ATOM 676 N N . ALA A 1 88 ? -14.189 -1.298 -1.751 1.00 89.25 88 ALA A N 1
ATOM 677 C CA . ALA A 1 88 ? -13.125 -0.350 -2.084 1.00 89.25 88 ALA A CA 1
ATOM 678 C C . ALA A 1 88 ? -12.144 -0.891 -3.143 1.00 89.25 88 ALA A C 1
ATOM 680 O O . ALA A 1 88 ? -11.556 -0.110 -3.886 1.00 89.25 88 ALA A O 1
ATOM 681 N N . LEU A 1 89 ? -11.978 -2.215 -3.222 1.00 88.19 89 LEU A N 1
ATOM 682 C CA . LEU A 1 89 ? -11.103 -2.878 -4.190 1.00 88.19 89 LEU A CA 1
ATOM 683 C C . LEU A 1 89 ? -11.819 -3.313 -5.480 1.00 88.19 89 LEU A C 1
ATOM 685 O O . LEU A 1 89 ? -11.156 -3.506 -6.494 1.00 88.19 89 LEU A O 1
ATOM 689 N N . ALA A 1 90 ? -13.146 -3.465 -5.463 1.00 86.56 90 ALA A N 1
ATOM 690 C CA . ALA A 1 90 ? -13.920 -3.992 -6.591 1.00 86.56 90 ALA A CA 1
ATOM 691 C C . ALA A 1 90 ? -13.858 -3.102 -7.846 1.00 86.56 90 ALA A C 1
ATOM 693 O O . ALA A 1 90 ? -13.879 -3.607 -8.964 1.00 86.56 90 ALA A O 1
ATOM 694 N N . GLU A 1 91 ? -13.731 -1.787 -7.664 1.00 77.38 91 GLU A N 1
ATOM 695 C CA . GLU A 1 91 ? -13.672 -0.802 -8.755 1.00 77.38 91 GLU A CA 1
ATOM 696 C C . GLU A 1 91 ? -12.284 -0.700 -9.416 1.00 77.38 91 GLU A C 1
ATOM 698 O O . GLU A 1 91 ? -12.072 0.082 -10.347 1.00 77.38 91 GLU A O 1
ATOM 703 N N . ILE A 1 92 ? -11.300 -1.466 -8.938 1.00 84.31 92 ILE A N 1
ATOM 704 C CA . ILE A 1 92 ? -9.920 -1.355 -9.402 1.00 84.31 92 ILE A CA 1
ATOM 705 C C . ILE A 1 92 ? -9.754 -2.092 -10.722 1.00 84.31 92 ILE A C 1
ATOM 707 O O . ILE A 1 92 ? -9.659 -3.316 -10.782 1.00 84.31 92 ILE A O 1
ATOM 711 N N . ARG A 1 93 ? -9.649 -1.309 -11.793 1.00 72.75 93 ARG A N 1
ATOM 712 C CA . ARG A 1 93 ? -9.265 -1.803 -13.112 1.00 72.75 93 ARG A CA 1
ATOM 713 C C . ARG A 1 93 ? -7.748 -1.828 -13.219 1.00 72.75 93 ARG A C 1
ATOM 715 O O . ARG A 1 93 ? -7.098 -0.782 -13.221 1.00 72.75 93 ARG A O 1
ATOM 722 N N . TYR A 1 94 ? -7.187 -3.023 -13.321 1.00 66.88 94 TYR A N 1
ATOM 723 C CA . TYR A 1 94 ? -5.825 -3.181 -13.808 1.00 66.88 94 TYR A CA 1
ATOM 724 C C . TYR A 1 94 ? -5.847 -2.947 -15.319 1.00 66.88 94 TYR A C 1
ATOM 726 O O . TYR A 1 94 ? -6.774 -3.382 -16.000 1.00 66.88 94 TYR A O 1
ATOM 734 N N . LEU A 1 95 ? -4.877 -2.196 -15.840 1.00 60.25 95 LEU A N 1
ATOM 735 C CA . LEU A 1 95 ? -4.728 -2.063 -17.286 1.00 60.25 95 LEU A CA 1
ATOM 736 C C . LEU A 1 95 ? -4.432 -3.460 -17.846 1.00 60.25 95 LEU A C 1
ATOM 738 O O . LEU A 1 95 ? -3.456 -4.088 -17.447 1.00 60.25 95 LEU A O 1
ATOM 742 N N . ASP A 1 96 ? -5.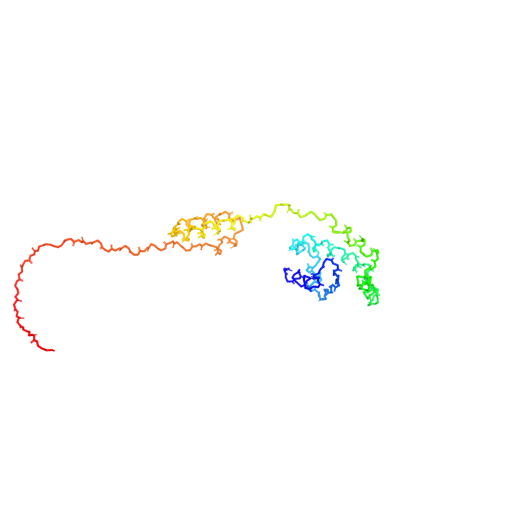308 -3.932 -18.731 1.00 55.69 96 ASP A N 1
ATOM 743 C CA . ASP A 1 96 ? -5.326 -5.303 -19.267 1.00 55.69 96 ASP A CA 1
ATOM 744 C C . ASP A 1 96 ? -4.099 -5.620 -20.145 1.00 55.69 96 ASP A C 1
ATOM 746 O O . ASP A 1 96 ? -3.765 -6.770 -20.417 1.00 55.69 96 ASP A O 1
ATOM 750 N N . ALA A 1 97 ? -3.370 -4.585 -20.560 1.00 54.44 97 ALA A N 1
ATOM 751 C CA . ALA A 1 97 ? -2.084 -4.721 -21.212 1.00 54.44 97 ALA A CA 1
ATOM 752 C C . ALA A 1 97 ? -0.986 -4.426 -20.193 1.00 54.44 97 ALA A C 1
ATOM 754 O O . ALA A 1 97 ? -0.811 -3.283 -19.764 1.00 54.44 97 ALA A O 1
ATOM 755 N N . GLY A 1 98 ? -0.202 -5.444 -19.836 1.00 56.66 98 GLY A N 1
ATOM 756 C CA . GLY A 1 98 ? 1.121 -5.208 -19.277 1.00 56.66 98 GLY A CA 1
ATOM 757 C C . GLY A 1 98 ? 1.908 -4.380 -20.286 1.00 56.66 98 GLY A C 1
ATOM 758 O O . GLY A 1 98 ? 2.380 -4.915 -21.286 1.00 56.66 98 GLY A O 1
ATOM 759 N N . THR A 1 99 ? 1.994 -3.067 -20.074 1.00 65.25 99 THR A N 1
ATOM 760 C CA . THR A 1 99 ? 2.734 -2.183 -20.970 1.00 65.25 99 THR A CA 1
ATOM 761 C C . THR A 1 99 ? 4.206 -2.539 -20.845 1.00 65.25 99 THR A C 1
ATOM 763 O O . THR A 1 99 ? 4.880 -2.149 -19.887 1.00 65.25 99 THR A O 1
ATOM 766 N N . ILE A 1 100 ? 4.709 -3.330 -21.791 1.00 74.50 100 ILE A N 1
ATOM 767 C CA . ILE A 1 100 ? 6.140 -3.561 -21.902 1.00 74.50 100 ILE A CA 1
ATOM 768 C C . ILE A 1 100 ? 6.743 -2.217 -22.280 1.00 74.50 100 ILE A C 1
ATOM 770 O O . ILE A 1 100 ? 6.433 -1.642 -23.322 1.00 74.50 100 ILE A O 1
ATOM 774 N N . ARG A 1 101 ? 7.577 -1.708 -21.380 1.00 78.56 101 ARG A N 1
ATOM 775 C CA . ARG A 1 101 ? 8.360 -0.499 -21.593 1.00 78.56 101 ARG A CA 1
ATOM 776 C C . ARG A 1 101 ? 9.123 -0.617 -22.924 1.00 78.56 101 ARG A C 1
ATOM 778 O O . ARG A 1 101 ? 9.819 -1.624 -23.089 1.00 78.56 101 ARG A O 1
ATOM 785 N N . PRO A 1 102 ? 9.005 0.339 -23.865 1.00 81.31 102 PRO A N 1
ATOM 786 C CA . PRO A 1 102 ? 9.711 0.282 -25.149 1.00 81.31 102 PRO A CA 1
ATOM 787 C C . PRO A 1 102 ? 11.219 0.044 -24.990 1.00 81.31 102 PRO A C 1
ATOM 789 O O . PRO A 1 102 ? 11.831 -0.680 -25.772 1.00 81.31 102 PRO A O 1
ATOM 792 N N . GLU A 1 103 ? 11.801 0.564 -23.911 1.00 84.19 103 GLU A N 1
ATOM 793 C CA . GLU A 1 103 ? 13.201 0.375 -23.543 1.00 84.19 103 GLU A CA 1
ATOM 794 C C . GLU A 1 103 ? 13.521 -1.097 -23.250 1.00 84.19 103 GLU A C 1
ATOM 796 O O . GLU A 1 103 ? 14.573 -1.595 -23.640 1.00 84.19 103 GLU A O 1
ATOM 801 N N . ALA A 1 104 ? 12.610 -1.830 -22.601 1.00 86.44 104 ALA A N 1
ATOM 802 C CA . ALA A 1 104 ? 12.793 -3.252 -22.319 1.00 86.44 104 ALA A CA 1
ATOM 803 C C . ALA A 1 104 ? 12.765 -4.099 -23.6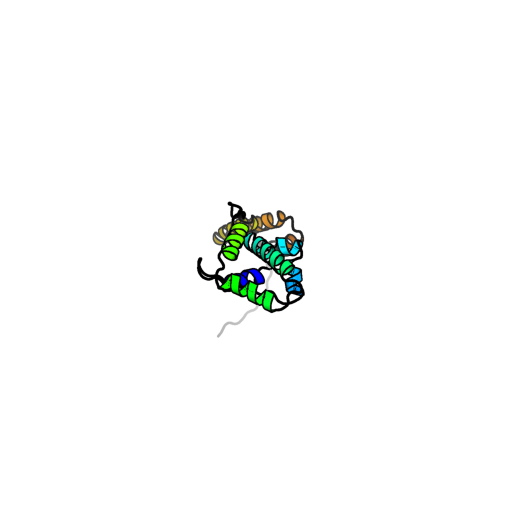02 1.00 86.44 104 ALA A C 1
ATOM 805 O O . ALA A 1 104 ? 13.512 -5.073 -23.708 1.00 86.44 104 ALA A O 1
ATOM 806 N N . ILE A 1 105 ? 11.948 -3.706 -24.585 1.00 89.31 105 ILE A N 1
ATOM 807 C CA . ILE A 1 105 ? 11.909 -4.340 -25.910 1.00 89.31 105 ILE A CA 1
ATOM 808 C C . ILE A 1 105 ? 13.245 -4.120 -26.626 1.00 89.31 105 ILE A C 1
ATOM 810 O O . ILE A 1 105 ? 13.856 -5.080 -27.094 1.00 89.31 105 ILE A O 1
ATOM 814 N N . ALA A 1 106 ? 13.733 -2.879 -26.652 1.00 91.12 106 ALA A N 1
ATOM 815 C CA . ALA A 1 106 ? 14.992 -2.536 -27.306 1.00 91.12 106 ALA A CA 1
ATOM 816 C C . ALA A 1 106 ? 16.207 -3.204 -26.647 1.00 91.12 106 ALA A C 1
ATOM 818 O O . ALA A 1 106 ? 17.068 -3.740 -27.341 1.00 91.12 106 ALA A O 1
ATOM 819 N N . ILE A 1 107 ? 16.260 -3.247 -25.310 1.00 90.38 107 ILE A N 1
ATOM 820 C CA . ILE A 1 107 ? 17.316 -3.959 -24.573 1.00 90.38 107 ILE A CA 1
ATOM 821 C C . ILE A 1 107 ? 17.302 -5.447 -24.926 1.00 90.38 107 ILE A C 1
ATOM 823 O O . ILE A 1 107 ? 18.362 -6.038 -25.136 1.00 90.38 107 ILE A O 1
ATOM 827 N N . ARG A 1 108 ? 16.114 -6.060 -25.021 1.00 94.19 108 ARG A N 1
ATOM 828 C CA . ARG A 1 108 ? 16.005 -7.467 -25.409 1.00 94.19 108 ARG A CA 1
ATOM 829 C C . ARG A 1 108 ? 16.512 -7.698 -26.834 1.00 94.19 108 ARG A C 1
ATOM 831 O O . ARG A 1 108 ? 17.323 -8.596 -27.036 1.00 94.19 108 ARG A O 1
ATOM 838 N N . ALA A 1 109 ? 16.090 -6.872 -27.787 1.00 94.31 109 ALA A N 1
ATOM 839 C CA . ALA A 1 109 ? 16.531 -6.966 -29.176 1.00 94.31 109 ALA A CA 1
ATOM 840 C C . ALA A 1 109 ? 18.052 -6.775 -29.315 1.00 94.31 109 ALA A C 1
ATOM 842 O O . ALA A 1 109 ? 18.723 -7.544 -30.003 1.00 94.31 109 ALA A O 1
ATOM 843 N N . ALA A 1 110 ? 18.622 -5.800 -28.606 1.00 95.50 110 ALA A N 1
ATOM 844 C CA . ALA A 1 110 ? 20.060 -5.568 -28.587 1.00 95.50 110 ALA A CA 1
ATOM 845 C C . ALA A 1 110 ? 20.841 -6.735 -27.968 1.00 95.50 110 ALA A C 1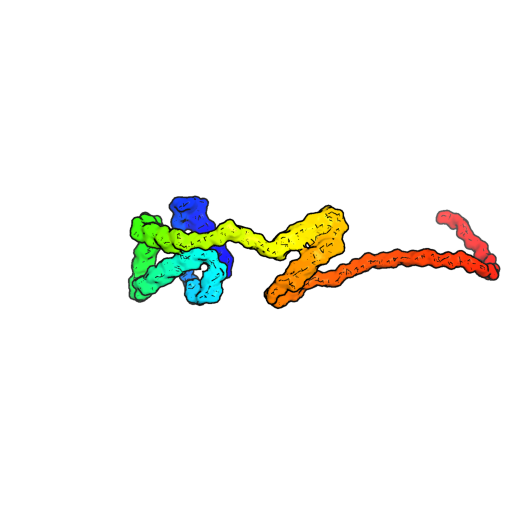
ATOM 847 O O . ALA A 1 110 ? 21.911 -7.088 -28.463 1.00 95.50 110 ALA A O 1
ATOM 848 N N . PHE A 1 111 ? 20.304 -7.370 -26.922 1.00 95.25 111 PHE A N 1
ATOM 849 C CA . PHE A 1 111 ? 20.889 -8.580 -26.347 1.00 95.25 111 PHE A CA 1
ATOM 850 C C . PHE A 1 111 ? 20.929 -9.730 -27.361 1.00 95.25 111 PHE A C 1
ATOM 852 O O . PHE A 1 111 ? 21.958 -10.398 -27.483 1.00 95.25 111 PHE A O 1
ATOM 859 N N . ASP A 1 112 ? 19.843 -9.944 -28.108 1.00 97.00 112 ASP A N 1
ATOM 860 C CA . ASP A 1 112 ? 19.777 -10.988 -29.134 1.00 97.00 112 ASP A CA 1
ATOM 861 C C . ASP A 1 112 ? 20.789 -10.711 -30.271 1.00 97.00 112 ASP A C 1
ATOM 863 O O . ASP A 1 112 ? 21.531 -11.610 -30.674 1.00 97.00 112 ASP A O 1
ATOM 867 N N . LEU A 1 113 ? 20.923 -9.451 -30.707 1.00 96.19 113 LEU A N 1
ATOM 868 C CA . LEU A 1 113 ? 21.927 -9.020 -31.695 1.00 96.19 113 LEU A CA 1
ATOM 869 C C . LEU A 1 113 ? 23.367 -9.214 -31.199 1.00 96.19 113 LEU A C 1
ATOM 871 O O . LEU A 1 113 ? 24.210 -9.748 -31.921 1.00 96.19 113 LEU A O 1
ATOM 875 N N . ALA A 1 114 ? 23.660 -8.821 -29.958 1.00 95.38 114 ALA A N 1
ATOM 876 C CA . ALA A 1 114 ? 24.982 -8.989 -29.361 1.00 95.38 114 ALA A CA 1
ATOM 877 C C . ALA A 1 114 ? 25.338 -10.472 -29.173 1.00 95.38 114 ALA A C 1
ATOM 879 O O . ALA A 1 114 ? 26.479 -10.866 -29.417 1.00 95.38 114 ALA A O 1
ATOM 880 N N . SER A 1 115 ? 24.359 -11.301 -28.802 1.00 95.94 115 SER A N 1
ATOM 881 C CA . SER A 1 115 ? 24.523 -12.756 -28.681 1.00 95.94 115 SER A CA 1
ATOM 882 C C . SER A 1 115 ? 24.822 -13.417 -30.030 1.00 95.94 115 SER A C 1
ATOM 884 O O . SER A 1 115 ? 25.541 -14.411 -30.081 1.00 95.94 115 SER A O 1
ATOM 886 N N . ALA A 1 116 ? 24.337 -12.833 -31.130 1.00 95.75 116 ALA A N 1
ATOM 887 C CA . ALA A 1 116 ? 24.671 -13.224 -32.499 1.00 95.75 116 ALA A CA 1
ATOM 888 C C . ALA A 1 116 ? 25.982 -12.593 -33.027 1.00 95.75 116 ALA A C 1
ATOM 890 O O . ALA A 1 116 ? 26.295 -12.727 -34.210 1.00 95.75 116 ALA A O 1
ATOM 891 N N . GLY A 1 117 ? 26.743 -11.882 -32.184 1.00 94.25 117 GLY A N 1
ATOM 892 C CA . GLY A 1 117 ? 28.000 -11.216 -32.549 1.00 94.25 117 GLY A CA 1
ATOM 893 C C . GLY A 1 117 ? 27.836 -9.882 -33.290 1.00 94.25 117 GLY A C 1
ATOM 894 O O . GLY A 1 117 ? 28.824 -9.281 -33.713 1.00 94.25 117 GLY A O 1
ATOM 895 N N . GLN A 1 118 ? 26.609 -9.380 -33.444 1.00 95.75 118 GLN A N 1
ATOM 896 C CA . GLN A 1 118 ? 26.305 -8.136 -34.156 1.00 95.75 118 GLN A CA 1
ATOM 897 C C . GLN A 1 118 ? 26.351 -6.926 -33.213 1.00 95.75 118 GLN A C 1
ATOM 899 O O . GLN A 1 118 ? 25.351 -6.252 -32.968 1.00 95.75 118 GLN A O 1
ATOM 904 N N . TYR A 1 119 ? 27.535 -6.632 -32.671 1.00 92.69 119 TYR A N 1
ATOM 905 C CA . TYR A 1 119 ? 27.699 -5.609 -31.629 1.00 92.69 119 TYR A CA 1
ATOM 906 C C . TYR A 1 119 ? 27.366 -4.183 -32.084 1.00 92.69 119 TYR A C 1
ATOM 908 O O . TYR A 1 119 ? 26.806 -3.418 -31.304 1.00 92.69 119 TYR A O 1
ATOM 916 N N . SER A 1 120 ? 27.671 -3.825 -33.337 1.00 92.44 120 SER A N 1
ATOM 917 C CA . SER A 1 120 ? 27.327 -2.496 -33.870 1.00 92.44 120 SER A CA 1
ATOM 918 C C . SER A 1 120 ? 25.812 -2.312 -33.940 1.00 92.44 120 SER A C 1
ATOM 920 O O . SER A 1 120 ? 25.291 -1.330 -33.429 1.00 92.44 120 SER A O 1
ATOM 922 N N . ALA A 1 121 ? 25.097 -3.304 -34.481 1.00 90.94 121 ALA A N 1
ATOM 923 C CA . ALA A 1 121 ? 23.640 -3.268 -34.577 1.00 90.94 121 ALA A CA 1
ATOM 924 C C . ALA A 1 121 ? 22.974 -3.251 -33.190 1.00 90.94 121 ALA A C 1
ATOM 926 O O . ALA A 1 121 ? 21.989 -2.545 -32.986 1.00 90.94 121 ALA A O 1
ATOM 927 N N . ALA A 1 122 ? 23.534 -3.984 -32.222 1.00 93.31 122 ALA A N 1
ATOM 928 C CA . ALA A 1 122 ? 23.079 -3.947 -30.835 1.00 93.31 122 ALA A CA 1
ATOM 929 C C . ALA A 1 122 ? 23.239 -2.550 -30.209 1.00 93.31 122 ALA A C 1
ATOM 931 O O . ALA A 1 122 ? 22.318 -2.055 -29.558 1.00 93.31 122 ALA A O 1
ATOM 932 N N . ALA A 1 123 ? 24.387 -1.898 -30.425 1.00 92.19 123 ALA A N 1
ATOM 933 C CA . ALA A 1 123 ? 24.632 -0.541 -29.941 1.00 92.19 123 ALA A CA 1
ATOM 934 C C . ALA A 1 123 ? 23.675 0.473 -30.588 1.00 92.19 123 ALA A C 1
ATOM 936 O O . ALA A 1 123 ? 23.119 1.318 -29.887 1.00 92.19 123 ALA A O 1
ATOM 937 N N . ASP A 1 124 ? 23.426 0.347 -31.893 1.00 93.25 124 ASP A N 1
ATOM 938 C CA . ASP A 1 124 ? 22.504 1.218 -32.626 1.00 93.25 124 ASP A CA 1
ATOM 939 C C . ASP A 1 124 ? 21.053 1.073 -32.137 1.00 93.25 124 ASP A C 1
ATOM 941 O O . ASP A 1 124 ? 20.329 2.066 -32.041 1.00 93.25 124 ASP A O 1
ATOM 945 N N . GLU A 1 125 ? 20.615 -0.147 -31.807 1.00 91.19 125 GLU A N 1
ATOM 946 C CA . GLU A 1 125 ? 19.281 -0.419 -31.251 1.00 91.19 125 GLU A CA 1
ATOM 947 C C . GLU A 1 125 ? 19.098 0.238 -29.873 1.00 91.19 125 GLU A C 1
ATOM 949 O O . GLU A 1 125 ? 18.112 0.941 -29.644 1.00 91.19 125 GLU A O 1
ATOM 954 N N . ILE A 1 126 ? 20.085 0.099 -28.980 1.00 89.94 126 ILE A N 1
ATOM 955 C CA . ILE A 1 126 ? 20.061 0.752 -27.660 1.00 89.94 126 ILE A CA 1
ATOM 956 C C . ILE A 1 126 ? 20.095 2.274 -27.812 1.00 89.94 126 ILE A C 1
ATOM 958 O O . ILE A 1 126 ? 19.328 2.981 -27.157 1.00 89.94 126 ILE A O 1
ATOM 962 N N . GLN A 1 127 ? 20.939 2.794 -28.705 1.00 88.75 127 GLN A N 1
ATOM 963 C CA . GLN A 1 127 ? 21.063 4.232 -28.921 1.00 88.75 127 GLN A CA 1
ATOM 964 C C . GLN A 1 127 ? 19.776 4.846 -29.482 1.00 88.75 127 GLN A C 1
ATOM 966 O O . GLN A 1 127 ? 19.394 5.948 -29.078 1.00 88.75 127 GLN A O 1
ATOM 971 N N . ARG A 1 128 ? 19.078 4.134 -30.377 1.00 88.19 128 ARG A N 1
ATOM 972 C CA . ARG A 1 128 ? 17.748 4.532 -30.855 1.00 88.19 128 ARG A CA 1
ATOM 973 C C . ARG A 1 128 ? 16.738 4.599 -29.717 1.00 88.19 128 ARG A C 1
ATOM 975 O O . ARG A 1 128 ? 16.020 5.592 -29.627 1.00 88.19 128 ARG A O 1
ATOM 982 N N . ALA A 1 129 ? 16.720 3.601 -28.837 1.00 87.88 129 ALA A N 1
ATOM 983 C CA . ALA A 1 129 ? 15.818 3.591 -27.691 1.00 87.88 129 ALA A CA 1
ATOM 984 C C . ALA A 1 129 ? 16.083 4.761 -26.734 1.00 87.88 129 ALA A C 1
ATOM 986 O O . ALA A 1 129 ? 15.147 5.472 -26.388 1.00 87.88 129 ALA A O 1
ATOM 987 N N . ILE A 1 130 ? 17.349 5.031 -26.392 1.00 85.75 130 ILE A N 1
ATOM 988 C CA . ILE A 1 130 ? 17.743 6.174 -25.545 1.00 85.75 130 ILE A CA 1
ATOM 989 C C . ILE A 1 130 ? 17.286 7.501 -26.156 1.00 85.75 130 ILE A C 1
ATOM 991 O O . ILE A 1 130 ? 16.767 8.372 -25.460 1.00 85.75 130 ILE A O 1
ATOM 995 N N . ASN A 1 131 ? 17.448 7.659 -27.471 1.00 84.88 131 ASN A N 1
ATOM 996 C CA . ASN A 1 131 ? 17.061 8.881 -28.168 1.00 84.88 131 ASN A CA 1
ATOM 997 C C . ASN A 1 131 ? 15.542 9.122 -28.182 1.00 84.88 131 ASN A C 1
ATOM 999 O O . ASN A 1 131 ? 15.134 10.268 -28.380 1.00 84.88 131 ASN A O 1
ATOM 1003 N N . GLY A 1 132 ? 14.734 8.076 -27.984 1.00 79.50 132 GLY A N 1
ATOM 1004 C CA . GLY A 1 132 ? 13.276 8.142 -27.879 1.00 79.50 132 GLY A CA 1
ATOM 1005 C C . GLY A 1 132 ? 12.743 8.412 -26.467 1.00 79.50 132 GLY A C 1
ATOM 1006 O O . GLY A 1 132 ? 11.536 8.568 -26.311 1.00 79.50 132 GLY A O 1
ATOM 1007 N N . ILE A 1 133 ? 13.605 8.477 -25.445 1.00 79.69 133 ILE A N 1
ATOM 1008 C CA . ILE A 1 133 ? 13.200 8.781 -24.066 1.00 79.69 133 ILE A CA 1
ATOM 1009 C C . ILE A 1 133 ? 12.946 10.292 -23.937 1.00 79.69 133 ILE A C 1
ATOM 1011 O O . ILE A 1 133 ? 13.851 11.100 -24.169 1.00 79.69 133 ILE A O 1
ATOM 1015 N N . GLU A 1 134 ? 11.720 10.673 -23.559 1.00 66.75 134 GLU A N 1
ATOM 1016 C CA . GLU A 1 134 ? 11.337 12.075 -23.309 1.00 66.75 134 GLU A CA 1
ATOM 1017 C C . GLU A 1 134 ? 11.859 12.614 -21.966 1.00 66.75 134 GLU A C 1
ATOM 1019 O O . GLU A 1 134 ? 12.044 13.819 -21.808 1.00 66.75 134 GLU A O 1
ATOM 1024 N N . ASP A 1 135 ? 12.137 11.731 -21.002 1.00 65.50 135 ASP A N 1
ATOM 1025 C CA . ASP A 1 135 ? 12.750 12.100 -19.726 1.00 65.50 135 ASP A CA 1
ATOM 1026 C C . ASP A 1 135 ? 14.243 12.425 -19.911 1.00 65.50 135 ASP A C 1
ATOM 1028 O O . ASP A 1 135 ? 15.091 11.548 -20.111 1.00 65.50 135 ASP A O 1
ATOM 1032 N N . THR A 1 136 ? 14.562 13.719 -19.833 1.00 61.84 136 THR A N 1
ATOM 1033 C CA . THR A 1 136 ? 15.910 14.260 -20.034 1.00 61.84 136 THR A CA 1
ATOM 1034 C C . THR A 1 136 ? 16.954 13.647 -19.096 1.00 61.84 136 THR A C 1
ATOM 1036 O O . THR A 1 136 ? 18.094 13.465 -19.521 1.00 61.84 136 THR A O 1
ATOM 1039 N N . LEU A 1 137 ? 16.596 13.305 -17.850 1.00 59.03 137 LEU A N 1
ATOM 1040 C CA . LEU A 1 137 ? 17.550 12.746 -16.884 1.00 59.03 137 LEU A CA 1
ATOM 1041 C C . LEU A 1 137 ? 17.936 11.313 -17.265 1.00 59.03 137 LEU A C 1
ATOM 1043 O O . LEU A 1 137 ? 19.123 10.995 -17.363 1.00 59.03 137 LEU A O 1
ATOM 1047 N N . LEU A 1 138 ? 16.941 10.483 -17.581 1.00 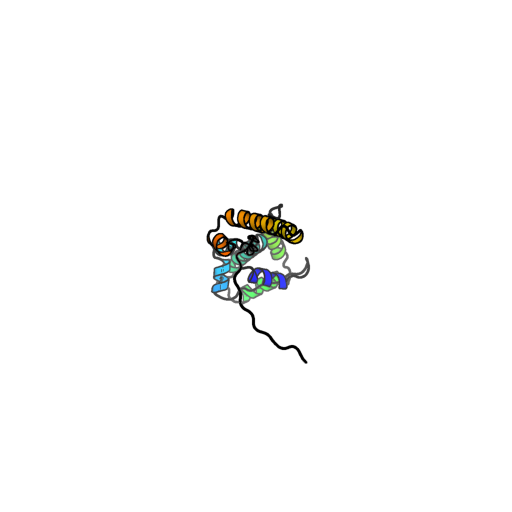59.16 138 LEU A N 1
ATOM 1048 C CA . LEU A 1 138 ? 17.156 9.097 -18.009 1.00 59.16 138 LEU A CA 1
ATOM 1049 C C . LEU A 1 138 ? 17.903 9.012 -19.348 1.00 59.16 138 LEU A C 1
ATOM 1051 O O . LEU A 1 138 ? 18.730 8.121 -19.550 1.00 59.16 138 LEU A O 1
ATOM 1055 N N . ARG A 1 139 ? 17.666 9.970 -20.250 1.00 57.56 139 ARG A N 1
ATOM 1056 C CA . ARG A 1 139 ? 18.378 10.071 -21.528 1.00 57.56 139 ARG A CA 1
ATOM 1057 C C . ARG A 1 139 ? 19.874 10.339 -21.347 1.00 57.56 139 ARG A C 1
ATOM 1059 O O . ARG A 1 139 ? 20.688 9.730 -22.038 1.00 57.56 139 ARG A O 1
ATOM 1066 N N . THR A 1 140 ? 20.247 11.238 -20.434 1.00 60.94 140 THR A N 1
ATOM 1067 C CA . THR A 1 140 ? 21.659 11.595 -20.215 1.00 60.94 140 THR A CA 1
ATOM 1068 C C . THR A 1 140 ? 22.479 10.485 -19.559 1.00 60.94 140 THR A C 1
ATOM 1070 O O . THR A 1 140 ? 23.650 10.332 -19.895 1.00 60.94 140 THR A O 1
ATOM 1073 N N . GLU A 1 141 ? 21.881 9.682 -18.675 1.00 61.34 141 GLU A N 1
ATOM 1074 C CA . GLU A 1 141 ? 22.570 8.562 -18.014 1.00 61.34 141 GLU A CA 1
ATOM 1075 C C . GLU A 1 141 ? 22.763 7.348 -18.938 1.00 61.34 141 GLU A C 1
ATOM 1077 O O . GLU A 1 141 ? 23.732 6.606 -18.790 1.00 61.34 141 GLU A O 1
ATOM 1082 N N . GLY A 1 142 ? 21.859 7.144 -19.902 1.00 57.81 142 GLY A N 1
ATOM 1083 C CA . GLY A 1 142 ? 21.911 6.015 -20.834 1.00 57.81 142 GLY A CA 1
ATOM 1084 C C . GLY A 1 142 ? 22.883 6.187 -22.003 1.00 57.81 142 GLY A C 1
ATOM 1085 O O . GLY A 1 142 ? 23.179 5.206 -22.680 1.00 57.81 142 GLY A O 1
ATOM 1086 N N . GLN A 1 143 ? 23.374 7.402 -22.265 1.00 64.69 143 GLN A N 1
ATOM 1087 C CA . GLN A 1 143 ? 24.163 7.712 -23.457 1.00 64.69 143 GLN A CA 1
ATOM 1088 C C . GLN A 1 143 ? 25.436 6.849 -23.529 1.00 64.69 143 GLN A C 1
ATOM 1090 O O . GLN A 1 143 ? 26.375 7.018 -22.749 1.00 64.69 143 GLN A O 1
ATOM 1095 N N . LEU A 1 144 ? 25.480 5.925 -24.493 1.00 56.50 144 LEU A N 1
ATOM 1096 C CA . LEU A 1 144 ? 26.648 5.077 -24.701 1.00 56.50 144 LEU A CA 1
ATOM 1097 C C . LEU A 1 144 ? 27.806 5.921 -25.261 1.00 56.50 144 LEU A C 1
ATOM 1099 O O . LEU A 1 144 ? 27.596 6.737 -26.165 1.00 56.50 144 LEU A O 1
ATOM 1103 N N . PRO A 1 145 ? 29.044 5.738 -24.764 1.00 56.03 145 PRO A N 1
ATOM 1104 C CA . PRO A 1 145 ? 30.210 6.352 -25.379 1.00 56.03 145 PRO A CA 1
ATOM 1105 C C . PRO A 1 145 ? 30.361 5.833 -26.813 1.00 56.03 145 PRO A C 1
ATOM 1107 O O . PRO A 1 145 ? 30.111 4.655 -27.078 1.00 56.03 145 PRO A O 1
ATOM 1110 N N . ALA A 1 146 ? 30.783 6.709 -27.731 1.00 49.94 146 ALA A N 1
ATOM 1111 C CA . ALA A 1 146 ? 30.945 6.368 -29.142 1.00 49.94 146 ALA A CA 1
ATOM 1112 C C . ALA A 1 146 ? 31.752 5.062 -29.311 1.00 49.94 146 ALA A C 1
ATOM 1114 O O . ALA A 1 146 ? 32.764 4.884 -28.616 1.00 49.94 146 ALA A O 1
ATOM 1115 N N . PRO A 1 147 ? 31.329 4.148 -30.207 1.00 48.59 147 PRO A N 1
ATOM 1116 C CA . PRO A 1 147 ? 32.020 2.884 -30.410 1.00 48.59 147 PRO A CA 1
ATOM 1117 C C . PRO A 1 147 ? 33.479 3.160 -30.782 1.00 48.59 147 PRO A C 1
ATOM 1119 O O . PRO A 1 147 ? 33.778 3.799 -31.790 1.00 48.59 147 PRO A O 1
ATOM 1122 N N . ARG A 1 148 ? 34.408 2.702 -29.937 1.00 41.16 148 ARG A N 1
ATOM 1123 C CA . ARG A 1 148 ? 35.840 2.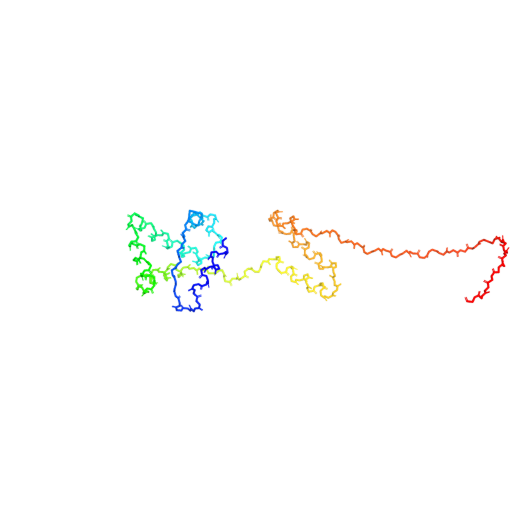791 -30.228 1.00 41.16 148 ARG A CA 1
ATOM 1124 C C . ARG A 1 148 ? 36.133 1.835 -31.377 1.00 41.16 148 ARG A C 1
ATOM 1126 O O . ARG A 1 148 ? 36.059 0.622 -31.194 1.00 41.16 148 ARG A O 1
ATOM 1133 N N . HIS A 1 149 ? 36.440 2.380 -32.553 1.00 46.78 149 HIS A N 1
ATOM 1134 C CA . HIS A 1 149 ? 36.923 1.579 -33.673 1.00 46.78 149 HIS A CA 1
ATOM 1135 C C . HIS A 1 149 ? 38.136 0.750 -33.216 1.00 46.78 149 HIS A C 1
ATOM 1137 O O . HIS A 1 149 ? 39.032 1.304 -32.567 1.00 46.78 149 HIS A O 1
ATOM 1143 N N . PRO A 1 150 ? 38.192 -0.560 -33.518 1.00 42.75 150 PRO A N 1
ATOM 1144 C CA . PRO A 1 150 ? 39.402 -1.330 -33.280 1.00 42.75 150 PRO A CA 1
ATOM 1145 C C . PRO A 1 150 ? 40.549 -0.723 -34.107 1.00 42.75 150 PRO A C 1
ATOM 1147 O O . PRO A 1 150 ? 40.307 -0.251 -35.222 1.00 42.75 150 PRO A O 1
ATOM 1150 N N . PRO A 1 151 ? 41.786 -0.695 -33.578 1.00 37.34 151 PRO A N 1
ATOM 1151 C CA . PRO A 1 151 ? 42.911 -0.087 -34.274 1.00 37.34 151 PRO A CA 1
ATOM 1152 C C . PRO A 1 151 ? 43.102 -0.753 -35.639 1.00 37.34 151 PRO A C 1
ATOM 1154 O O . PRO A 1 151 ? 43.279 -1.968 -35.734 1.00 37.34 151 PRO A O 1
ATOM 1157 N N . SER A 1 152 ? 43.057 0.054 -36.700 1.00 40.41 152 SER A N 1
ATOM 1158 C CA . SER A 1 152 ? 43.352 -0.381 -38.062 1.00 40.41 152 SER A CA 1
ATOM 1159 C C . SER A 1 152 ? 44.774 -0.935 -38.123 1.00 40.41 152 SER A C 1
ATOM 1161 O O . SER A 1 152 ? 45.731 -0.227 -37.798 1.00 40.41 152 SER A O 1
ATOM 1163 N N . SER A 1 153 ? 44.919 -2.193 -38.540 1.00 40.12 153 SER A N 1
ATOM 1164 C CA . SER A 1 153 ? 46.223 -2.811 -38.790 1.00 40.12 153 SER A CA 1
ATOM 1165 C C . SER A 1 153 ? 46.989 -2.009 -39.856 1.00 40.12 153 SER A C 1
ATOM 1167 O O . SER A 1 153 ? 46.382 -1.615 -40.855 1.00 40.12 153 SER A O 1
ATOM 1169 N N . PRO A 1 154 ? 48.298 -1.744 -39.689 1.00 38.28 154 PRO A N 1
ATOM 1170 C CA . PRO A 1 154 ? 49.029 -0.920 -40.639 1.00 38.28 154 PRO A CA 1
ATOM 1171 C C . PRO A 1 154 ? 49.212 -1.656 -41.970 1.00 38.28 154 PRO A C 1
ATOM 1173 O O . PRO A 1 154 ? 49.666 -2.799 -42.019 1.00 38.28 154 PRO A O 1
ATOM 1176 N N . SER A 1 155 ? 48.864 -0.970 -43.059 1.00 35.94 155 SER A N 1
ATOM 1177 C CA . SER A 1 155 ? 49.065 -1.416 -44.435 1.00 35.94 155 SER A CA 1
ATOM 1178 C C . SER A 1 155 ? 50.553 -1.607 -44.736 1.00 35.94 155 SER A C 1
ATOM 1180 O O . SER A 1 155 ? 51.351 -0.679 -44.593 1.00 35.94 155 SER A O 1
ATOM 1182 N N . SER A 1 156 ? 50.923 -2.790 -45.218 1.00 39.22 156 SER A N 1
ATOM 1183 C CA . SER A 1 156 ? 52.254 -3.101 -45.735 1.00 39.22 156 SER A CA 1
ATOM 1184 C C . SER A 1 156 ? 52.565 -2.279 -46.996 1.00 39.22 156 SER A C 1
ATOM 1186 O O . SER A 1 156 ? 52.103 -2.616 -48.089 1.00 39.22 156 SER A O 1
ATOM 1188 N N . SER A 1 157 ? 53.364 -1.217 -46.861 1.00 36.44 157 SER A N 1
ATOM 1189 C CA . SER A 1 157 ? 53.969 -0.515 -47.998 1.00 36.44 157 SER A CA 1
ATOM 1190 C C . SER A 1 157 ? 55.295 -1.176 -48.374 1.00 36.44 157 SER A C 1
ATOM 1192 O O . SER A 1 157 ? 56.200 -1.314 -47.553 1.00 36.44 157 SER A O 1
ATOM 1194 N N . LYS A 1 158 ? 55.381 -1.595 -49.637 1.00 37.94 158 LYS A N 1
ATOM 1195 C CA . LYS A 1 158 ? 56.526 -2.241 -50.287 1.00 37.94 158 LYS A CA 1
ATOM 1196 C C . LYS A 1 158 ? 57.779 -1.360 -50.206 1.00 37.94 158 LYS A C 1
ATOM 1198 O O . LYS A 1 158 ? 57.736 -0.199 -50.601 1.00 37.94 158 LYS A O 1
ATOM 1203 N N . ALA A 1 159 ? 58.904 -1.941 -49.792 1.00 36.91 159 ALA A N 1
ATOM 1204 C CA . ALA A 1 159 ? 60.234 -1.365 -49.969 1.00 36.91 159 ALA A CA 1
ATOM 1205 C C . ALA A 1 159 ? 60.981 -2.117 -51.086 1.00 36.91 159 ALA A C 1
ATOM 1207 O O . ALA A 1 159 ? 60.937 -3.345 -51.170 1.00 36.91 159 ALA A O 1
ATOM 1208 N N . SER A 1 160 ? 61.667 -1.377 -51.952 1.00 31.09 160 SER A N 1
ATOM 1209 C CA . SER A 1 160 ? 62.640 -1.875 -52.932 1.00 31.09 160 SER A CA 1
ATOM 1210 C C . SER A 1 160 ? 63.731 -0.808 -53.135 1.00 31.09 160 SER A C 1
ATOM 1212 O O . SER A 1 160 ? 63.506 0.349 -52.784 1.00 31.09 160 SER A O 1
ATOM 1214 N N . PRO A 1 161 ? 64.941 -1.179 -53.590 1.00 50.59 161 PRO A N 1
ATOM 1215 C CA . PRO A 1 161 ? 66.128 -1.055 -52.743 1.00 50.59 161 PRO A CA 1
ATOM 1216 C C . PRO A 1 161 ? 67.204 -0.119 -53.317 1.00 50.59 161 PRO A C 1
ATOM 1218 O O . PRO A 1 161 ? 67.321 0.038 -54.530 1.00 50.59 161 PRO A O 1
ATOM 1221 N N . SER A 1 162 ? 68.096 0.396 -52.465 1.00 34.88 162 SER A N 1
ATOM 1222 C CA . SER A 1 162 ? 69.413 0.869 -52.908 1.00 34.88 162 SER A CA 1
ATOM 1223 C C . SER A 1 162 ? 70.518 0.368 -51.972 1.00 34.88 162 SER A C 1
ATOM 1225 O O . SER A 1 162 ? 70.425 0.405 -50.748 1.00 34.88 162 SER A O 1
ATOM 1227 N N . ARG A 1 163 ? 71.543 -0.218 -52.597 1.00 36.00 163 ARG A N 1
ATOM 1228 C CA . ARG A 1 163 ? 72.739 -0.806 -51.984 1.00 36.00 163 ARG A CA 1
ATOM 1229 C C . ARG A 1 163 ? 73.728 0.296 -51.606 1.00 36.00 163 ARG A C 1
ATOM 1231 O O . ARG A 1 163 ? 73.960 1.151 -52.456 1.00 36.00 163 ARG A O 1
ATOM 1238 N N . ARG A 1 164 ? 74.448 0.140 -50.485 1.00 30.83 164 ARG A N 1
ATOM 1239 C CA . ARG A 1 164 ? 75.925 0.251 -50.412 1.00 30.83 164 ARG A CA 1
ATOM 1240 C C . ARG A 1 164 ? 76.454 -0.232 -49.037 1.00 30.83 164 ARG A C 1
ATOM 1242 O O . ARG A 1 164 ? 76.122 0.361 -48.025 1.00 30.83 164 ARG A O 1
ATOM 1249 N N . THR A 1 165 ? 77.173 -1.366 -49.072 1.00 34.97 165 THR A N 1
ATOM 1250 C CA . THR A 1 165 ? 78.376 -1.821 -48.307 1.00 34.97 165 THR A CA 1
ATOM 1251 C C . THR A 1 165 ? 78.720 -1.128 -46.970 1.00 34.97 165 THR A C 1
ATOM 1253 O O . THR A 1 165 ? 78.751 0.090 -46.933 1.00 34.97 165 THR A O 1
ATOM 1256 N N . GLU A 1 166 ? 79.024 -1.813 -45.855 1.00 34.50 166 GLU A N 1
ATOM 1257 C CA . GLU A 1 166 ? 80.242 -2.610 -45.536 1.00 34.50 166 GLU A CA 1
ATOM 1258 C C . GLU A 1 166 ? 79.975 -3.513 -44.294 1.00 34.50 166 GLU A C 1
ATOM 1260 O O . GLU A 1 166 ? 79.401 -3.062 -43.311 1.00 34.50 166 GLU A O 1
ATOM 1265 N N . ARG A 1 167 ? 80.096 -4.849 -44.369 1.00 34.25 167 ARG A N 1
ATOM 1266 C CA . ARG A 1 167 ? 81.200 -5.729 -43.892 1.00 34.25 167 ARG A CA 1
ATOM 1267 C C . ARG A 1 167 ? 81.791 -5.435 -42.488 1.00 34.25 167 ARG A C 1
ATOM 1269 O O . ARG A 1 167 ? 82.652 -4.579 -42.383 1.00 34.25 167 ARG A O 1
ATOM 1276 N N . CYS A 1 168 ? 81.474 -6.290 -41.496 1.00 31.05 168 CYS A N 1
ATOM 1277 C CA . CYS A 1 168 ? 82.409 -7.013 -40.588 1.00 31.05 168 CYS A CA 1
ATOM 1278 C C . CYS A 1 168 ? 81.593 -7.949 -39.648 1.00 31.05 168 CYS A C 1
ATOM 1280 O O . CYS A 1 168 ? 80.811 -7.461 -38.844 1.00 31.05 168 CYS A O 1
ATOM 1282 N N . SER A 1 169 ? 81.512 -9.274 -39.878 1.00 34.38 169 SER A N 1
ATOM 1283 C CA . SER A 1 169 ? 82.282 -10.334 -39.171 1.00 34.38 169 SER A CA 1
ATOM 1284 C C . SER A 1 169 ? 82.327 -10.119 -37.649 1.00 34.38 169 SER A C 1
ATOM 1286 O O . SER A 1 169 ? 83.005 -9.212 -37.194 1.00 34.38 169 SER A O 1
ATOM 1288 N N . SER A 1 170 ? 81.674 -10.866 -36.759 1.00 34.25 170 SER A N 1
ATOM 1289 C CA . SER A 1 170 ? 81.693 -12.310 -36.441 1.00 34.25 170 SER A CA 1
ATOM 1290 C C . SER A 1 170 ? 80.930 -12.406 -35.096 1.00 34.25 170 SER A C 1
ATOM 1292 O O . SER A 1 170 ? 80.983 -11.451 -34.327 1.00 34.25 170 SER A O 1
ATOM 1294 N N . ARG A 1 171 ? 80.167 -13.444 -34.741 1.00 33.28 171 ARG A N 1
ATOM 1295 C CA . ARG A 1 171 ? 80.660 -14.654 -34.058 1.00 33.28 171 ARG A CA 1
ATOM 1296 C C . ARG A 1 171 ? 79.418 -15.409 -33.537 1.00 33.28 171 ARG A C 1
ATOM 1298 O O . ARG A 1 171 ? 78.565 -14.797 -32.903 1.00 33.28 171 ARG A O 1
ATOM 1305 N N . TRP A 1 172 ? 79.318 -16.693 -33.866 1.00 31.41 172 TRP A N 1
ATOM 1306 C CA . TRP A 1 172 ? 78.403 -17.683 -33.277 1.00 31.41 172 TRP A CA 1
ATOM 1307 C C . TRP A 1 172 ? 79.143 -18.466 -32.170 1.00 31.41 172 TRP A C 1
ATOM 1309 O O . TRP A 1 172 ? 80.370 -18.357 -32.106 1.00 31.41 172 TRP A O 1
ATOM 1319 N N . SER A 1 173 ? 78.384 -19.268 -31.404 1.00 36.41 173 SER A N 1
ATOM 1320 C CA . SER A 1 173 ? 78.735 -20.114 -30.233 1.00 36.41 173 SER A CA 1
ATOM 1321 C C . SER A 1 173 ? 78.498 -19.389 -28.902 1.00 36.41 173 SER A C 1
ATOM 1323 O O . SER A 1 173 ? 79.009 -18.287 -28.729 1.00 36.41 173 SER A O 1
ATOM 1325 N N . GLU A 1 174 ? 77.727 -19.885 -27.934 1.00 37.12 174 GLU A N 1
ATOM 1326 C CA . GLU A 1 174 ? 77.076 -21.180 -27.640 1.00 37.12 174 GLU A CA 1
ATOM 1327 C C . GLU A 1 174 ? 75.815 -20.910 -26.800 1.00 37.12 174 GLU A C 1
ATOM 1329 O O . GLU A 1 174 ? 75.799 -19.868 -26.100 1.00 37.12 174 GLU A O 1
#

Radius of gyration: 33.52 Å; chains: 1; bounding box: 101×35×75 Å

Organism: Amycolatopsis mediterranei (strain S699) (NCBI:txid713604)